Protein AF-A0A9E1SZQ2-F1 (afdb_monomer_lite)

Secondary structure (DSSP, 8-state):
----HHHHHHHHHHHHHHHHHHHHHTT--HHHHHHSHHHHHHHHHHHHHHHHHHHHHHHHHHHHHHHHHHHHHHHHHHHHT-

Sequence (82 aa):
MPSSIRDTLIKIVLFSFVIGLLLSFFDIDPAQLLKNFGATAEKIFEIVADIIEWGVKYVLLGAVVVVPIWLVIFAIGKLRGK

Foldseek 3Di:
DPPDVVVVVVVVVVVVVVVVVVCVVVVNDVVVCVVPVVVVVVVVVVVVVVVVVVVVVVVVVVCVVVVVVVVVVVVVVVVVVD

Structure (mmCIF, N/CA/C/O backbone):
data_AF-A0A9E1SZQ2-F1
#
_entry.id   AF-A0A9E1SZQ2-F1
#
loop_
_atom_site.group_PDB
_atom_site.id
_atom_site.type_symbol
_atom_site.label_atom_id
_atom_site.label_alt_id
_atom_site.label_comp_id
_atom_site.label_asym_id
_atom_site.label_entity_id
_atom_site.label_seq_id
_atom_site.pdbx_PDB_ins_code
_atom_site.Cartn_x
_atom_site.Cartn_y
_atom_site.Cartn_z
_atom_site.occupancy
_atom_site.B_iso_or_equiv
_atom_site.auth_seq_id
_atom_site.auth_comp_id
_atom_site.auth_asym_id
_atom_site.auth_atom_id
_atom_site.pdbx_PDB_model_num
ATOM 1 N N . MET A 1 1 ? 19.088 9.541 15.642 1.00 55.72 1 MET A N 1
ATOM 2 C CA . MET A 1 1 ? 20.511 9.134 15.690 1.00 55.72 1 MET A CA 1
ATOM 3 C C . MET A 1 1 ? 21.114 9.464 14.336 1.00 55.72 1 MET A C 1
ATOM 5 O O . MET A 1 1 ? 20.517 9.031 13.357 1.00 55.72 1 MET A O 1
ATOM 9 N N . PRO A 1 2 ? 22.180 10.278 14.239 1.00 52.62 2 PRO A N 1
ATOM 10 C CA . PRO A 1 2 ? 22.747 10.673 12.955 1.00 52.62 2 PRO A CA 1
ATOM 11 C C . PRO A 1 2 ? 23.472 9.459 12.372 1.00 52.62 2 PRO A C 1
ATOM 13 O O . PRO A 1 2 ? 24.640 9.219 12.656 1.00 52.62 2 PRO A O 1
ATOM 16 N N . SER A 1 3 ? 22.741 8.619 11.643 1.00 61.41 3 SER A N 1
ATOM 17 C CA . SER A 1 3 ? 23.314 7.475 10.949 1.00 61.41 3 SER A CA 1
ATOM 18 C C . SER A 1 3 ? 24.263 8.008 9.889 1.00 61.41 3 SER A C 1
ATOM 20 O O . SER A 1 3 ? 23.846 8.704 8.961 1.00 61.41 3 SER A O 1
ATOM 22 N N . SER A 1 4 ? 25.542 7.702 10.070 1.00 74.06 4 SER A N 1
ATOM 23 C CA . SER A 1 4 ? 26.608 7.933 9.111 1.00 74.06 4 SER A CA 1
ATOM 24 C C . SER A 1 4 ? 26.124 7.529 7.722 1.00 74.06 4 SER A C 1
ATOM 26 O O . SER A 1 4 ? 25.638 6.417 7.537 1.00 74.06 4 SER A O 1
ATOM 28 N N . ILE A 1 5 ? 26.292 8.404 6.729 1.00 77.69 5 ILE A N 1
ATOM 29 C CA . ILE A 1 5 ? 25.956 8.143 5.314 1.00 77.69 5 ILE A CA 1
ATOM 30 C C . ILE A 1 5 ? 26.489 6.771 4.850 1.00 77.69 5 ILE A C 1
ATOM 32 O O . ILE A 1 5 ? 25.870 6.106 4.027 1.00 77.69 5 ILE A O 1
ATOM 36 N N . ARG A 1 6 ? 27.595 6.305 5.445 1.00 79.44 6 ARG A N 1
ATOM 37 C CA . ARG A 1 6 ? 28.190 4.977 5.238 1.00 79.44 6 ARG A CA 1
ATOM 38 C C . ARG A 1 6 ? 27.258 3.821 5.626 1.00 79.44 6 ARG A C 1
ATOM 40 O O . ARG A 1 6 ? 27.120 2.892 4.842 1.00 79.44 6 ARG A O 1
ATOM 47 N N . ASP A 1 7 ? 26.591 3.886 6.777 1.00 82.81 7 ASP A N 1
ATOM 48 C CA . ASP A 1 7 ? 25.629 2.860 7.207 1.00 82.81 7 ASP A CA 1
ATOM 49 C C . ASP A 1 7 ? 24.405 2.830 6.293 1.00 82.81 7 ASP A C 1
ATOM 51 O O . ASP A 1 7 ? 23.895 1.762 5.958 1.00 82.81 7 ASP A O 1
ATOM 55 N N . THR A 1 8 ? 23.954 4.003 5.848 1.00 86.19 8 THR A N 1
ATOM 56 C CA . THR A 1 8 ? 22.864 4.121 4.877 1.00 86.19 8 THR A CA 1
ATOM 57 C C . THR A 1 8 ? 23.258 3.512 3.533 1.00 86.19 8 THR A C 1
ATOM 59 O O . THR A 1 8 ? 22.491 2.733 2.979 1.00 86.19 8 THR A O 1
ATOM 62 N N . LEU A 1 9 ? 24.466 3.791 3.034 1.00 87.19 9 LEU A N 1
ATOM 63 C CA . LEU A 1 9 ? 24.972 3.210 1.787 1.00 87.19 9 LEU A CA 1
ATOM 64 C C . LEU A 1 9 ? 25.097 1.687 1.871 1.00 87.19 9 LEU A C 1
ATOM 66 O O . LEU A 1 9 ? 24.650 0.996 0.961 1.00 87.19 9 LEU A O 1
ATOM 70 N N . ILE A 1 10 ? 25.642 1.154 2.968 1.00 88.81 10 ILE A N 1
ATOM 71 C CA . ILE A 1 10 ? 25.762 -0.298 3.172 1.00 88.81 10 ILE A CA 1
ATOM 72 C C . ILE A 1 10 ? 24.376 -0.945 3.211 1.00 88.81 10 ILE A C 1
ATOM 74 O O . ILE A 1 10 ? 24.154 -1.956 2.547 1.00 88.81 10 ILE A O 1
ATOM 78 N N . LYS A 1 11 ? 23.424 -0.342 3.933 1.00 87.56 11 LYS A N 1
ATOM 79 C CA . LYS A 1 11 ? 22.040 -0.824 3.968 1.00 87.56 11 LYS A CA 1
ATOM 80 C C . LYS A 1 11 ? 21.397 -0.795 2.592 1.00 87.56 11 LYS A C 1
ATOM 82 O O . LYS A 1 11 ? 20.776 -1.781 2.231 1.00 87.56 11 LYS A O 1
ATOM 87 N N . ILE A 1 12 ? 21.565 0.281 1.824 1.00 90.69 12 ILE A N 1
ATOM 88 C CA . ILE A 1 12 ? 21.001 0.403 0.473 1.00 90.69 12 ILE A CA 1
ATOM 89 C C . ILE A 1 12 ? 21.593 -0.653 -0.460 1.00 90.69 12 ILE A C 1
ATOM 91 O O . ILE A 1 12 ? 20.838 -1.325 -1.151 1.00 90.69 12 ILE A O 1
ATOM 95 N N . VAL A 1 13 ? 22.915 -0.845 -0.461 1.00 92.19 13 VAL A N 1
ATOM 96 C CA . VAL A 1 13 ? 23.568 -1.869 -1.294 1.00 92.19 13 VAL A CA 1
ATOM 97 C C . VAL A 1 13 ? 23.070 -3.263 -0.921 1.00 92.19 13 VAL A C 1
ATOM 99 O O . VAL A 1 13 ? 22.722 -4.043 -1.804 1.00 92.19 13 VAL A O 1
ATOM 102 N N . LEU A 1 14 ? 22.976 -3.560 0.377 1.00 91.25 14 LEU A N 1
ATOM 103 C CA . LEU A 1 14 ? 22.480 -4.845 0.857 1.00 91.25 14 LEU A CA 1
ATOM 104 C C . LEU A 1 14 ? 21.006 -5.055 0.489 1.00 91.25 14 LEU A C 1
ATOM 106 O O . LEU A 1 14 ? 20.638 -6.131 0.031 1.00 91.25 14 LEU A O 1
ATOM 110 N N . PHE A 1 15 ? 20.171 -4.024 0.632 1.00 88.38 15 PHE A N 1
ATOM 111 C CA . PHE A 1 15 ? 18.761 -4.088 0.255 1.00 88.38 15 PHE A CA 1
ATOM 112 C C . PHE A 1 15 ? 18.601 -4.285 -1.251 1.00 88.38 15 PHE A C 1
ATOM 114 O O . PHE A 1 15 ? 17.875 -5.179 -1.663 1.00 88.38 15 PHE A O 1
ATOM 121 N N . SER A 1 16 ? 19.323 -3.52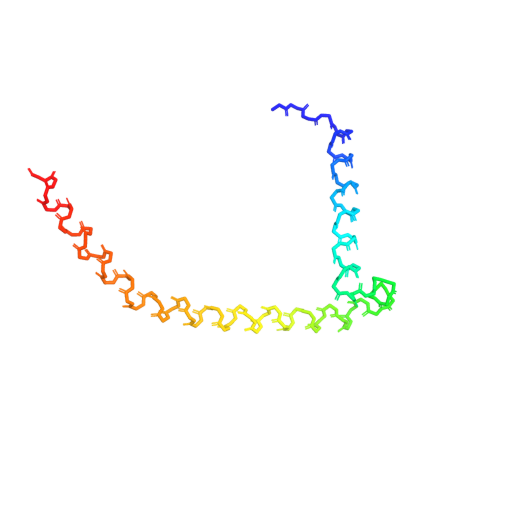6 -2.077 1.00 84.38 16 SER A N 1
ATOM 122 C CA . SER A 1 16 ? 19.321 -3.697 -3.533 1.00 84.38 16 SER A CA 1
ATOM 123 C C . SER A 1 16 ? 19.801 -5.085 -3.953 1.00 84.38 16 SER A C 1
ATOM 125 O O . SER A 1 16 ? 19.260 -5.651 -4.897 1.00 84.38 16 SER A O 1
ATOM 127 N N . PHE A 1 17 ? 20.768 -5.667 -3.237 1.00 87.88 17 PHE A N 1
ATOM 128 C CA . PHE A 1 17 ? 21.218 -7.038 -3.476 1.00 87.88 17 PHE A CA 1
ATOM 129 C C . PHE A 1 17 ? 20.135 -8.067 -3.128 1.00 87.88 17 PHE A C 1
ATOM 131 O O . PHE A 1 17 ? 19.865 -8.966 -3.920 1.00 87.88 17 PHE A O 1
ATOM 138 N N . VAL A 1 18 ? 19.466 -7.907 -1.982 1.00 88.31 18 VAL A N 1
ATOM 139 C CA . VAL A 1 18 ? 18.347 -8.769 -1.569 1.00 88.31 18 VAL A CA 1
ATOM 140 C C . VAL A 1 18 ? 17.172 -8.644 -2.535 1.00 88.31 18 VAL A C 1
ATOM 142 O O . VAL A 1 18 ? 16.623 -9.658 -2.949 1.00 88.31 18 VAL A O 1
ATOM 145 N N . ILE A 1 19 ? 16.811 -7.427 -2.945 1.00 84.44 19 ILE A N 1
ATOM 146 C CA . ILE A 1 19 ? 15.752 -7.207 -3.934 1.00 84.44 19 ILE A CA 1
ATOM 147 C C . ILE A 1 19 ? 16.144 -7.820 -5.283 1.00 84.44 19 ILE A C 1
ATOM 149 O O . ILE A 1 19 ? 15.324 -8.507 -5.881 1.00 84.44 19 ILE A O 1
ATOM 153 N N . GLY A 1 20 ? 17.393 -7.666 -5.733 1.00 76.06 20 GLY A N 1
ATOM 154 C CA . GLY A 1 20 ? 17.887 -8.322 -6.949 1.00 76.06 20 GLY A CA 1
ATOM 155 C C . GLY A 1 20 ? 17.814 -9.853 -6.884 1.00 76.06 20 GLY A C 1
ATOM 156 O O . GLY A 1 20 ? 17.412 -10.492 -7.853 1.00 76.06 20 GLY A O 1
ATOM 157 N N . LEU A 1 21 ? 18.133 -10.441 -5.727 1.00 81.31 21 LEU A N 1
ATOM 158 C CA . LEU A 1 21 ? 17.982 -11.877 -5.475 1.00 81.31 21 LEU A CA 1
ATOM 159 C C . LEU A 1 21 ? 16.517 -12.316 -5.482 1.00 81.31 21 LEU A C 1
ATOM 161 O O . LEU A 1 21 ? 16.200 -13.337 -6.081 1.00 81.31 21 LEU A O 1
ATOM 165 N N . LEU A 1 22 ? 15.626 -11.550 -4.851 1.00 78.31 22 LEU A N 1
ATOM 166 C CA . LEU A 1 22 ? 14.194 -11.841 -4.851 1.00 78.31 22 LEU A CA 1
ATOM 167 C C . LEU A 1 22 ? 13.625 -11.793 -6.269 1.00 78.31 22 LEU A C 1
ATOM 169 O O . LEU A 1 22 ? 12.924 -12.714 -6.658 1.00 78.31 22 LEU A O 1
ATOM 173 N N . LEU A 1 23 ? 13.977 -10.787 -7.071 1.00 70.56 23 LEU A N 1
ATOM 174 C CA . LEU A 1 23 ? 13.549 -10.719 -8.472 1.00 70.56 23 LEU A CA 1
ATOM 175 C C . LEU A 1 23 ? 14.029 -11.939 -9.275 1.00 70.56 23 LEU A C 1
ATOM 177 O O . LEU A 1 23 ? 13.238 -12.540 -9.995 1.00 70.56 23 LEU A O 1
ATOM 181 N N . SER A 1 24 ? 15.280 -12.363 -9.071 1.00 65.69 24 SER A N 1
ATOM 182 C CA . SER A 1 24 ? 15.829 -13.582 -9.681 1.00 65.69 24 SER A CA 1
ATOM 183 C C . SER A 1 24 ? 15.076 -14.854 -9.252 1.00 65.69 24 SER A C 1
ATOM 185 O O . SER A 1 24 ? 14.789 -15.715 -10.078 1.00 65.69 24 SER A O 1
ATOM 187 N N . PHE A 1 25 ? 14.670 -14.950 -7.981 1.00 67.62 25 PHE A N 1
ATOM 188 C CA . PHE A 1 25 ? 13.862 -16.064 -7.462 1.00 67.62 25 PHE A CA 1
ATOM 189 C C . PHE A 1 25 ? 12.453 -16.147 -8.066 1.00 67.62 25 PHE A C 1
ATOM 191 O O . PHE A 1 25 ? 11.858 -17.222 -8.069 1.00 67.62 25 PHE A O 1
ATOM 198 N N . PHE A 1 26 ? 11.916 -15.032 -8.562 1.00 66.44 26 PHE A N 1
ATOM 199 C CA . PHE A 1 26 ? 10.612 -14.962 -9.225 1.00 66.44 26 PHE A CA 1
ATOM 200 C C . PHE A 1 26 ? 10.697 -15.173 -10.754 1.00 66.44 26 PHE A C 1
ATOM 202 O O . PHE A 1 26 ? 9.712 -14.920 -11.444 1.00 66.44 26 PHE A O 1
ATOM 209 N N . ASP A 1 27 ? 11.839 -15.641 -11.284 1.00 57.53 27 ASP A N 1
ATOM 210 C CA . ASP A 1 27 ? 12.107 -15.806 -12.729 1.00 57.53 27 ASP A CA 1
ATOM 211 C C . ASP A 1 27 ? 12.060 -14.470 -13.511 1.00 57.53 27 ASP A C 1
ATOM 213 O O . ASP A 1 27 ? 11.894 -14.421 -14.729 1.00 57.53 27 ASP A O 1
ATOM 217 N N . ILE A 1 28 ? 12.207 -13.339 -12.807 1.00 55.34 28 ILE A N 1
ATOM 218 C CA . ILE A 1 28 ? 12.210 -12.006 -13.412 1.00 55.34 28 ILE A CA 1
ATOM 219 C C . ILE A 1 28 ? 13.637 -11.677 -13.836 1.00 55.34 28 ILE A C 1
ATOM 221 O O . ILE A 1 28 ? 14.455 -11.258 -13.020 1.00 55.34 28 ILE A O 1
ATOM 225 N N . ASP A 1 29 ? 13.918 -11.856 -15.126 1.00 57.53 29 ASP A N 1
ATOM 226 C CA . ASP A 1 29 ? 15.232 -11.674 -15.744 1.00 57.53 29 ASP A CA 1
ATOM 227 C C . ASP A 1 29 ? 15.619 -10.171 -15.820 1.00 57.53 29 ASP A C 1
ATOM 229 O O . ASP A 1 29 ? 15.155 -9.425 -16.698 1.00 57.53 29 ASP A O 1
ATOM 233 N N . PRO A 1 30 ? 16.461 -9.660 -14.899 1.00 50.69 30 PRO A N 1
ATOM 234 C CA . PRO A 1 30 ? 16.682 -8.222 -14.725 1.00 50.69 30 PRO A CA 1
ATOM 235 C C . 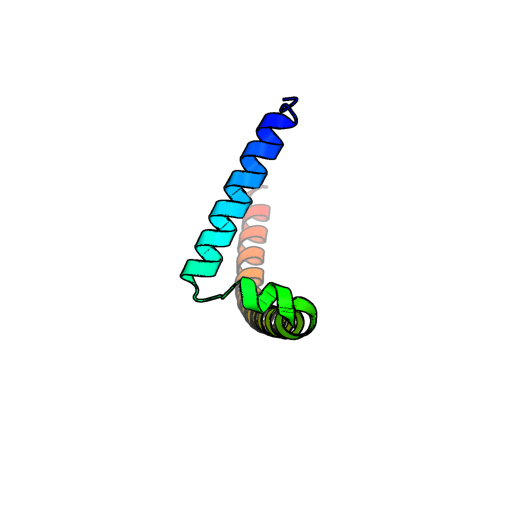PRO A 1 30 ? 17.457 -7.596 -15.896 1.00 50.69 30 PRO A C 1
ATOM 237 O O . PRO A 1 30 ? 17.346 -6.396 -16.158 1.00 50.69 30 PRO A O 1
ATOM 240 N N . ALA A 1 31 ? 18.211 -8.410 -16.641 1.00 55.25 31 ALA A N 1
ATOM 241 C 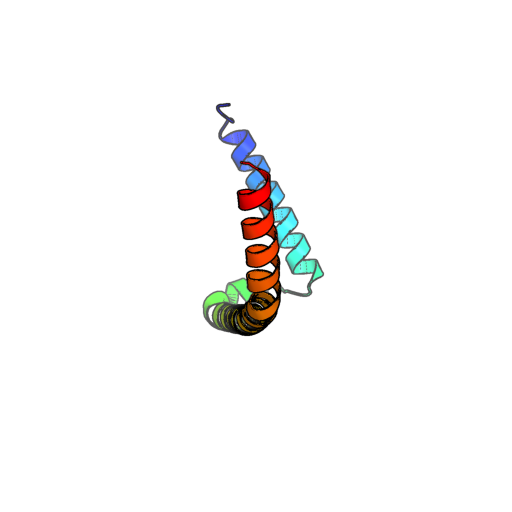CA . ALA A 1 31 ? 18.942 -7.984 -17.830 1.00 55.25 31 ALA A CA 1
ATOM 242 C C . ALA A 1 31 ? 18.006 -7.690 -19.016 1.00 55.25 31 ALA A C 1
ATOM 244 O O . ALA A 1 31 ? 18.276 -6.776 -19.800 1.00 55.25 31 ALA A O 1
ATOM 245 N N . GLN A 1 32 ? 16.887 -8.417 -19.131 1.00 53.56 32 GLN A N 1
ATOM 246 C CA . GLN A 1 32 ? 15.864 -8.134 -20.142 1.00 53.56 32 GLN A CA 1
ATOM 247 C C . GLN A 1 32 ? 14.989 -6.941 -19.753 1.00 53.56 32 GLN A C 1
ATOM 249 O O . GLN A 1 32 ? 14.606 -6.162 -20.629 1.00 53.56 32 GLN A O 1
ATOM 254 N N . LEU A 1 33 ? 14.750 -6.741 -18.450 1.00 54.31 33 LEU A N 1
ATOM 255 C CA . LEU A 1 33 ? 14.101 -5.534 -17.944 1.00 54.31 33 LEU A CA 1
ATOM 256 C C . LEU A 1 33 ? 14.892 -4.290 -18.348 1.00 54.31 33 LEU A C 1
ATOM 258 O O . LEU A 1 33 ? 14.328 -3.413 -18.990 1.00 54.31 33 LEU A O 1
ATOM 262 N N . LEU A 1 34 ? 16.197 -4.219 -18.057 1.00 57.00 34 LEU A N 1
ATOM 263 C CA . LEU A 1 34 ? 17.056 -3.049 -18.343 1.00 57.00 34 LEU A CA 1
ATOM 264 C C . LEU A 1 34 ? 17.104 -2.639 -19.820 1.00 57.00 34 LEU A C 1
ATOM 266 O O . LEU A 1 34 ? 17.249 -1.455 -20.115 1.00 57.00 34 LEU A O 1
ATOM 270 N N . LYS A 1 35 ? 16.942 -3.588 -20.747 1.00 57.09 35 LYS A N 1
ATOM 271 C CA . LYS A 1 35 ? 17.019 -3.327 -22.193 1.00 57.09 35 LYS A CA 1
ATOM 272 C C . LYS A 1 35 ? 15.685 -2.882 -22.813 1.00 57.09 35 LYS A C 1
ATOM 274 O O . LYS A 1 35 ? 15.703 -2.172 -23.811 1.00 57.09 35 LYS A O 1
ATOM 279 N N . ASN A 1 36 ? 14.556 -3.251 -22.197 1.00 51.97 36 ASN A N 1
ATOM 280 C CA . ASN A 1 36 ? 13.186 -2.966 -22.657 1.00 51.97 36 ASN A CA 1
ATOM 281 C C . ASN A 1 36 ? 12.343 -2.222 -21.594 1.00 51.97 36 ASN A C 1
ATOM 283 O O . ASN A 1 36 ? 11.113 -2.289 -21.619 1.00 51.97 36 ASN A O 1
ATOM 287 N N . PHE A 1 37 ? 12.997 -1.530 -20.650 1.00 53.81 37 PHE A N 1
ATOM 288 C CA . PHE A 1 37 ? 12.422 -1.081 -19.369 1.00 53.81 37 PHE A CA 1
ATOM 289 C C . PHE A 1 37 ? 11.135 -0.262 -19.519 1.00 53.81 37 PHE A C 1
ATOM 291 O O . PHE A 1 37 ? 10.258 -0.379 -18.677 1.00 53.81 37 PHE A O 1
ATOM 298 N N . GLY A 1 38 ? 10.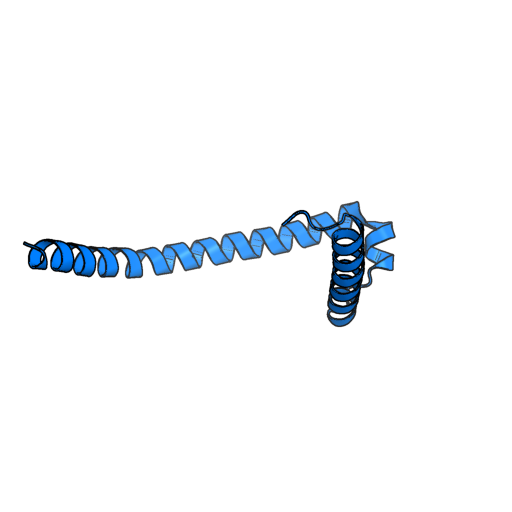977 0.505 -20.603 1.00 56.25 38 GLY A N 1
ATOM 299 C CA . GLY A 1 38 ? 9.739 1.245 -20.871 1.00 56.25 38 GLY A CA 1
ATOM 300 C C . GLY A 1 38 ? 8.519 0.336 -21.061 1.00 56.25 38 GLY A C 1
ATOM 301 O O . GLY A 1 38 ? 7.528 0.481 -20.357 1.00 56.25 38 GLY A O 1
ATOM 302 N N . ALA A 1 39 ? 8.610 -0.656 -21.950 1.00 58.03 39 ALA A N 1
ATOM 303 C CA . ALA A 1 39 ? 7.460 -1.478 -22.336 1.00 58.03 39 ALA A CA 1
ATOM 304 C C . ALA A 1 39 ? 7.119 -2.576 -21.310 1.00 58.03 39 ALA A C 1
ATOM 306 O O . ALA A 1 39 ? 5.960 -2.960 -21.158 1.00 58.03 39 ALA A O 1
ATOM 307 N N . THR A 1 40 ? 8.116 -3.104 -20.591 1.00 58.50 40 THR A N 1
ATOM 308 C CA . THR A 1 40 ? 7.868 -4.119 -19.552 1.00 58.50 40 THR A CA 1
ATOM 309 C C . THR A 1 40 ? 7.411 -3.488 -18.237 1.00 58.50 40 THR A C 1
ATOM 311 O O . THR A 1 40 ? 6.585 -4.080 -17.542 1.00 58.50 40 THR A O 1
ATOM 314 N N . ALA A 1 41 ? 7.881 -2.279 -17.903 1.00 61.84 41 ALA A N 1
ATOM 315 C CA . ALA A 1 41 ? 7.373 -1.548 -16.743 1.00 61.84 41 ALA A CA 1
ATOM 316 C C . ALA A 1 41 ? 5.898 -1.164 -16.916 1.00 61.84 41 ALA A C 1
ATOM 318 O O . ALA A 1 41 ? 5.149 -1.279 -15.952 1.00 61.84 41 ALA A O 1
ATOM 319 N N . GLU A 1 42 ? 5.467 -0.794 -18.128 1.00 62.56 42 GLU A N 1
ATOM 320 C CA . GLU A 1 42 ? 4.048 -0.555 -18.433 1.00 62.56 42 GLU A CA 1
ATOM 321 C C . GLU A 1 42 ? 3.188 -1.788 -18.127 1.00 62.56 42 GLU A C 1
ATOM 323 O O . GLU A 1 42 ? 2.216 -1.681 -17.387 1.00 62.56 42 GLU A O 1
ATOM 328 N N . LYS A 1 43 ? 3.600 -2.983 -18.571 1.00 67.19 43 LYS A N 1
ATOM 329 C CA . LYS A 1 43 ? 2.868 -4.227 -18.271 1.00 67.19 43 LYS A CA 1
ATOM 330 C C . LYS A 1 43 ? 2.826 -4.568 -16.781 1.00 67.19 43 LYS A C 1
ATOM 332 O O . LYS A 1 43 ? 1.804 -5.030 -16.285 1.00 67.19 43 LYS A O 1
ATOM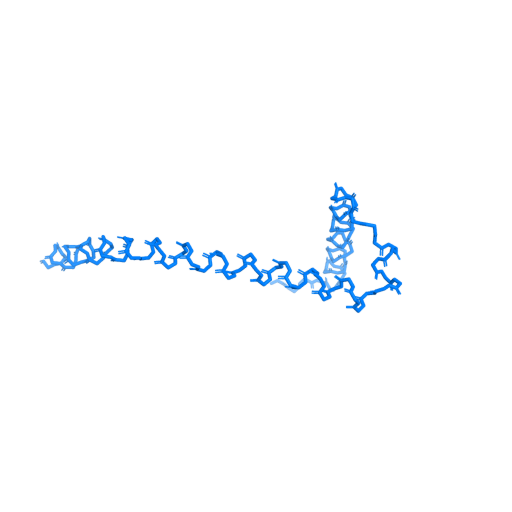 337 N N . ILE A 1 44 ? 3.926 -4.361 -16.054 1.00 69.50 44 ILE A N 1
ATOM 338 C CA . ILE A 1 44 ? 3.957 -4.585 -14.599 1.00 69.50 44 ILE A CA 1
ATOM 339 C C . ILE A 1 44 ? 3.033 -3.584 -13.897 1.00 69.50 44 ILE A C 1
ATOM 341 O O . ILE A 1 44 ? 2.309 -3.957 -12.977 1.00 69.50 44 ILE A O 1
ATOM 345 N N . PHE A 1 45 ? 3.033 -2.328 -14.341 1.00 68.81 45 PHE A N 1
ATOM 346 C CA . PHE A 1 45 ? 2.168 -1.290 -13.797 1.00 68.81 45 PHE A CA 1
ATOM 347 C C . PHE A 1 45 ? 0.686 -1.591 -14.050 1.00 68.81 45 PHE A C 1
ATOM 349 O O . PHE A 1 45 ? -0.113 -1.442 -13.130 1.00 68.81 45 PHE A O 1
ATOM 356 N N . GLU A 1 46 ? 0.327 -2.092 -15.235 1.00 75.62 46 GLU A N 1
ATOM 357 C CA . GLU A 1 46 ? -1.034 -2.552 -15.548 1.00 75.62 46 GLU A CA 1
ATOM 358 C C . GLU A 1 46 ? -1.479 -3.698 -14.633 1.00 75.62 46 GLU A C 1
ATOM 360 O O . GLU A 1 46 ? -2.563 -3.636 -14.060 1.00 75.62 46 GLU A O 1
ATOM 365 N N . ILE A 1 47 ? -0.628 -4.708 -14.419 1.00 76.81 47 ILE A N 1
ATOM 366 C CA . ILE A 1 47 ? -0.941 -5.836 -13.526 1.00 76.81 47 ILE A CA 1
ATOM 367 C C . ILE A 1 47 ? -1.135 -5.355 -12.082 1.00 76.81 47 ILE A C 1
ATOM 369 O O . ILE A 1 47 ? -2.070 -5.772 -11.403 1.00 76.81 47 ILE A O 1
ATOM 373 N N . VAL A 1 48 ? -0.268 -4.464 -11.593 1.00 75.38 48 VAL A N 1
ATOM 374 C CA . VAL A 1 48 ? -0.391 -3.902 -10.239 1.00 75.38 48 VAL A CA 1
ATOM 375 C C . VAL A 1 48 ? -1.655 -3.052 -10.110 1.00 75.38 48 VAL A C 1
ATOM 377 O O . VAL A 1 48 ? -2.341 -3.147 -9.093 1.00 75.38 48 VAL A O 1
ATOM 380 N N . ALA A 1 49 ? -1.985 -2.253 -11.124 1.00 78.38 49 ALA A N 1
ATOM 381 C CA . ALA A 1 49 ? -3.210 -1.463 -11.149 1.00 78.38 49 ALA A CA 1
ATOM 382 C C . ALA A 1 49 ? -4.459 -2.357 -11.103 1.00 78.38 49 ALA A C 1
ATOM 384 O O . ALA A 1 49 ? -5.348 -2.096 -10.296 1.00 78.38 49 ALA A O 1
ATOM 385 N N . ASP A 1 50 ? -4.482 -3.447 -11.872 1.00 83.00 50 ASP A N 1
ATOM 386 C CA . ASP A 1 50 ? -5.595 -4.405 -11.903 1.00 83.00 50 ASP A CA 1
ATOM 387 C C . ASP A 1 50 ? -5.763 -5.130 -10.551 1.00 83.00 50 ASP A C 1
ATOM 389 O O . ASP A 1 50 ? -6.869 -5.265 -10.023 1.00 83.00 50 ASP A O 1
ATOM 393 N N . ILE A 1 51 ? -4.652 -5.498 -9.898 1.00 83.19 51 ILE A N 1
ATOM 394 C CA . ILE A 1 51 ? -4.664 -6.067 -8.537 1.00 83.19 51 ILE A CA 1
ATOM 395 C C . ILE A 1 51 ? -5.195 -5.055 -7.515 1.00 83.19 51 ILE A C 1
ATOM 397 O O . ILE A 1 51 ? -5.935 -5.433 -6.602 1.00 83.19 51 ILE A O 1
ATOM 401 N N . ILE A 1 52 ? -4.822 -3.779 -7.635 1.00 84.31 52 ILE A N 1
ATOM 402 C CA . ILE A 1 52 ? -5.329 -2.718 -6.758 1.00 84.31 52 ILE A CA 1
ATOM 403 C C . ILE A 1 52 ? -6.825 -2.517 -6.994 1.00 84.31 52 ILE A C 1
ATOM 405 O O . ILE A 1 52 ? -7.572 -2.451 -6.022 1.00 84.31 52 ILE A O 1
ATOM 409 N N . GLU A 1 53 ? -7.283 -2.457 -8.243 1.00 86.94 53 GLU A N 1
ATOM 410 C CA . GLU A 1 53 ? -8.700 -2.287 -8.575 1.00 86.94 53 GLU A CA 1
ATOM 411 C C . GLU A 1 53 ? -9.545 -3.452 -8.040 1.00 86.94 53 GLU A C 1
ATOM 413 O O . GLU A 1 53 ? -10.557 -3.239 -7.358 1.00 86.94 53 GLU A O 1
ATOM 418 N N . TRP A 1 54 ? -9.072 -4.685 -8.246 1.00 83.62 54 TRP A N 1
ATOM 419 C CA . TRP A 1 54 ? -9.640 -5.884 -7.640 1.00 83.62 54 TRP A CA 1
ATOM 420 C C . TRP A 1 54 ? -9.674 -5.746 -6.116 1.00 83.62 54 TRP A C 1
ATOM 422 O O . TRP A 1 54 ? -10.749 -5.783 -5.517 1.00 83.62 54 TRP A O 1
ATOM 432 N N . GLY A 1 55 ? -8.528 -5.494 -5.481 1.00 90.25 55 GLY A N 1
ATOM 433 C CA . GLY A 1 55 ? -8.396 -5.387 -4.029 1.00 90.25 55 GLY A CA 1
ATOM 434 C C . GLY A 1 55 ? -9.301 -4.319 -3.415 1.00 90.25 55 GLY A C 1
ATOM 435 O O . GLY A 1 55 ? -9.967 -4.583 -2.414 1.00 90.25 55 GLY A O 1
ATOM 436 N N . VAL A 1 56 ? -9.405 -3.146 -4.043 1.00 87.56 56 VAL A N 1
ATOM 437 C CA . VAL A 1 56 ? -10.301 -2.060 -3.624 1.00 87.56 56 VAL A CA 1
ATOM 438 C C . VAL A 1 56 ? -11.751 -2.533 -3.622 1.00 87.56 56 VAL A C 1
ATOM 440 O O . VAL A 1 56 ? -12.456 -2.295 -2.644 1.00 87.56 56 VAL A O 1
ATOM 443 N N . LYS A 1 57 ? -12.204 -3.273 -4.641 1.00 86.62 57 LYS A N 1
ATOM 444 C CA . LYS A 1 57 ? -13.564 -3.834 -4.670 1.00 86.62 57 LYS A CA 1
ATOM 445 C C . LYS A 1 57 ? -13.831 -4.783 -3.496 1.00 86.62 57 LYS A C 1
ATOM 447 O O . LYS A 1 57 ? -14.899 -4.695 -2.890 1.00 86.62 57 LYS A O 1
ATOM 452 N N . TYR A 1 58 ? -12.884 -5.655 -3.137 1.00 87.06 58 TYR A N 1
ATOM 453 C CA . TYR A 1 58 ? -13.036 -6.553 -1.977 1.00 87.06 58 TYR A CA 1
ATOM 454 C C . TYR A 1 58 ? -12.969 -5.812 -0.647 1.00 87.06 58 TYR A C 1
ATOM 456 O O . TYR A 1 58 ? -13.728 -6.134 0.265 1.00 87.06 58 TYR A O 1
ATOM 464 N N . VAL A 1 59 ? -12.109 -4.799 -0.536 1.00 88.94 59 VAL A N 1
ATOM 465 C CA . VAL A 1 59 ? -12.045 -3.932 0.646 1.00 88.94 59 VAL A CA 1
ATOM 466 C C . VAL A 1 59 ? -13.361 -3.185 0.823 1.00 88.94 59 VAL A C 1
ATOM 468 O O . VAL A 1 59 ? -13.882 -3.154 1.931 1.00 88.94 59 VAL A O 1
ATOM 471 N N . LEU A 1 60 ? -13.940 -2.644 -0.251 1.00 87.94 60 LEU A N 1
ATOM 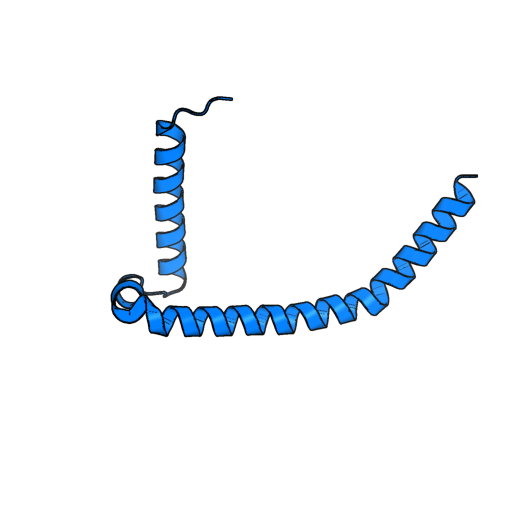472 C CA . LEU A 1 60 ? -15.251 -1.996 -0.215 1.00 87.94 60 LEU A CA 1
ATOM 473 C C . LEU A 1 60 ? -16.363 -2.987 0.161 1.00 87.94 60 LEU A C 1
ATOM 475 O O . LEU A 1 60 ? -17.193 -2.669 1.009 1.00 87.94 60 LEU A O 1
ATOM 479 N N . LEU A 1 61 ? -16.351 -4.205 -0.390 1.00 89.56 61 LEU A N 1
ATOM 480 C CA . LEU A 1 61 ? -17.262 -5.292 0.003 1.00 89.56 61 LEU A CA 1
ATOM 481 C C . LEU A 1 61 ? -17.144 -5.635 1.494 1.00 89.56 61 LEU A C 1
ATOM 483 O O . LEU A 1 61 ? -18.152 -5.746 2.188 1.00 89.56 61 LEU A O 1
ATOM 487 N N . GLY A 1 62 ? -15.920 -5.763 2.004 1.00 86.25 62 GLY A N 1
ATOM 488 C CA . GLY A 1 62 ? -15.660 -5.970 3.425 1.00 86.25 62 GLY A CA 1
ATOM 489 C C . GLY A 1 62 ? -16.114 -4.779 4.267 1.00 86.25 62 GLY A C 1
ATOM 490 O O . GLY A 1 62 ? -16.726 -4.967 5.315 1.00 86.25 62 GLY A O 1
ATOM 491 N N . ALA A 1 63 ? -15.895 -3.553 3.790 1.00 91.25 63 ALA A N 1
ATOM 492 C CA . ALA A 1 63 ? -16.297 -2.328 4.470 1.00 91.25 63 ALA A CA 1
ATOM 493 C C . ALA A 1 63 ? -17.818 -2.250 4.662 1.00 91.25 63 ALA A C 1
ATOM 495 O O . ALA A 1 63 ? -18.258 -1.825 5.727 1.00 91.25 63 ALA A O 1
ATOM 496 N N . VAL A 1 64 ? -18.620 -2.740 3.706 1.00 94.31 64 VAL A N 1
ATOM 497 C CA . VAL A 1 64 ? -20.088 -2.826 3.851 1.00 94.31 64 VAL A CA 1
ATOM 498 C C . VAL A 1 64 ? -20.499 -3.638 5.084 1.00 94.31 64 VAL A C 1
ATOM 500 O O . VAL A 1 64 ? -21.514 -3.328 5.697 1.00 94.31 64 VAL A O 1
ATOM 503 N N . VAL A 1 65 ? -19.714 -4.640 5.487 1.00 92.12 65 VAL A N 1
ATOM 504 C CA . VAL A 1 65 ? -20.008 -5.488 6.655 1.00 92.12 65 VAL A CA 1
ATOM 505 C C . VAL A 1 65 ? -19.299 -4.987 7.915 1.00 92.12 65 VAL A C 1
ATOM 507 O O . VAL A 1 65 ? -19.901 -4.902 8.985 1.00 92.12 65 VAL A O 1
ATOM 510 N N . VAL A 1 66 ? -18.021 -4.625 7.802 1.00 93.94 66 VAL A N 1
ATOM 511 C CA . VAL A 1 66 ? -17.174 -4.237 8.937 1.00 93.94 66 VAL A CA 1
ATOM 512 C C . VAL A 1 66 ? -17.576 -2.874 9.498 1.00 93.94 66 VAL A C 1
ATOM 514 O O . VAL A 1 66 ? -17.614 -2.713 10.719 1.00 93.94 66 VAL A O 1
ATOM 517 N N . VAL A 1 67 ? -17.912 -1.901 8.641 1.00 94.75 67 VAL A N 1
ATOM 518 C CA . VAL A 1 67 ? -18.256 -0.539 9.080 1.00 94.75 67 VAL A CA 1
ATOM 519 C C . VAL A 1 67 ? -19.507 -0.530 9.970 1.00 94.75 67 VAL A C 1
ATOM 521 O O . VAL A 1 67 ? -19.415 0.041 11.057 1.00 94.75 67 VAL A O 1
ATOM 524 N N . PRO A 1 68 ? -20.636 -1.183 9.618 1.00 92.81 68 PRO A N 1
ATOM 525 C CA . PRO A 1 68 ? -21.803 -1.260 10.501 1.00 92.81 68 PRO A CA 1
ATOM 526 C C . PRO A 1 68 ? -21.514 -1.936 11.842 1.00 92.81 68 PRO A C 1
ATOM 528 O O . PRO A 1 68 ? -21.931 -1.430 12.883 1.00 92.81 68 PRO A O 1
ATOM 531 N N . ILE A 1 69 ? -20.776 -3.051 11.835 1.00 94.69 69 ILE A N 1
ATOM 532 C CA . ILE A 1 69 ? -20.421 -3.780 13.061 1.00 94.69 69 ILE A CA 1
ATOM 533 C C . ILE A 1 69 ? -19.603 -2.877 13.985 1.00 94.69 69 ILE A C 1
ATOM 535 O O . ILE A 1 69 ? -19.915 -2.744 15.170 1.00 94.69 69 ILE A O 1
ATOM 539 N N . TRP A 1 70 ? -18.585 -2.214 13.434 1.00 94.88 70 TRP A N 1
ATOM 540 C CA . TRP A 1 70 ? -17.765 -1.273 14.184 1.00 94.88 70 TRP A CA 1
ATOM 541 C C . TRP A 1 70 ? -18.594 -0.108 14.731 1.00 94.88 70 TRP A C 1
ATOM 543 O O . TRP A 1 70 ? -18.435 0.248 15.895 1.00 94.88 70 TRP A O 1
ATOM 553 N N . LEU A 1 71 ? -19.527 0.435 13.942 1.00 93.81 71 LEU A N 1
ATOM 554 C CA . LEU A 1 71 ? -20.429 1.514 14.356 1.00 93.81 71 LEU A CA 1
ATOM 555 C C . LEU A 1 71 ? -21.295 1.119 15.558 1.00 93.81 71 LEU A C 1
ATOM 557 O O . LEU A 1 71 ? -21.426 1.902 16.497 1.00 93.81 71 LEU A O 1
ATOM 561 N N . VAL A 1 72 ? -21.846 -0.099 15.559 1.00 94.25 72 VAL A N 1
ATOM 562 C CA . VAL A 1 72 ? -22.646 -0.626 16.676 1.00 94.25 72 VAL A CA 1
ATOM 563 C C . VAL A 1 72 ? -21.785 -0.789 17.927 1.00 94.25 72 VAL A C 1
ATOM 565 O O . VAL A 1 72 ? -22.161 -0.314 18.999 1.00 94.25 72 VAL A O 1
ATOM 568 N N . ILE A 1 73 ? -20.606 -1.405 17.799 1.00 93.62 73 ILE A N 1
ATOM 569 C CA . ILE A 1 73 ? -19.676 -1.595 18.922 1.00 93.62 73 ILE A CA 1
ATOM 570 C C . ILE A 1 73 ? -19.227 -0.242 19.486 1.00 93.62 73 ILE A C 1
ATOM 572 O O . ILE A 1 73 ? -19.224 -0.046 20.701 1.00 93.62 73 ILE A O 1
ATOM 576 N N . PHE A 1 74 ? -18.888 0.707 18.614 1.00 92.94 74 PHE A N 1
ATOM 577 C CA . PHE A 1 74 ? -18.472 2.052 18.992 1.00 92.94 74 PHE A CA 1
ATOM 578 C C . PHE A 1 74 ? -19.598 2.823 19.691 1.00 92.94 74 PHE A C 1
ATOM 580 O O . PHE A 1 74 ? -19.363 3.437 20.731 1.00 92.94 74 PHE A O 1
ATOM 587 N N . ALA A 1 75 ? -20.828 2.761 19.171 1.00 91.75 75 ALA A N 1
ATOM 588 C CA . ALA A 1 75 ? -21.991 3.397 19.784 1.00 91.75 75 ALA A CA 1
ATOM 589 C C . ALA A 1 75 ? -22.290 2.818 21.175 1.00 91.75 75 ALA A C 1
ATOM 591 O O . ALA A 1 75 ? -22.485 3.577 22.123 1.00 91.75 75 ALA A O 1
ATOM 592 N N . ILE A 1 76 ? -22.250 1.489 21.323 1.00 92.81 76 ILE A N 1
ATOM 593 C CA . ILE A 1 76 ? -22.417 0.819 22.620 1.00 92.81 76 ILE A CA 1
ATOM 594 C C . ILE A 1 76 ? -21.291 1.220 23.576 1.00 92.81 76 ILE A C 1
ATOM 596 O O . ILE A 1 76 ? -21.566 1.579 24.716 1.00 92.81 76 ILE A O 1
ATOM 600 N N . GLY A 1 77 ? -20.033 1.212 23.127 1.00 86.50 77 GLY A N 1
ATOM 601 C CA . GLY A 1 77 ? -18.885 1.618 23.941 1.00 86.50 77 GLY A CA 1
ATOM 602 C C . GLY A 1 77 ? -18.982 3.070 24.414 1.00 86.50 77 GLY A C 1
ATOM 603 O O . GLY A 1 77 ? -18.723 3.357 25.580 1.00 86.50 77 GLY A O 1
ATOM 604 N N . LYS A 1 78 ? -19.438 3.974 23.541 1.00 88.00 78 LYS A N 1
ATOM 605 C CA . LYS A 1 78 ? -19.669 5.384 23.877 1.00 88.00 78 LYS A CA 1
ATOM 606 C C . LYS A 1 78 ? -20.823 5.571 24.868 1.00 88.00 78 LYS A C 1
ATOM 608 O O . LYS A 1 78 ? -20.745 6.461 25.707 1.00 88.00 78 LYS A O 1
ATOM 613 N N . LEU A 1 79 ? -21.865 4.740 24.797 1.00 81.81 79 LEU A N 1
ATOM 614 C CA . LEU A 1 79 ? -22.988 4.750 25.744 1.00 81.81 79 LEU A CA 1
ATOM 615 C C . LEU A 1 79 ? -22.631 4.132 27.103 1.00 81.81 79 LEU A C 1
ATOM 617 O O . LEU A 1 79 ? -23.165 4.572 28.112 1.00 81.81 79 LEU A O 1
ATOM 621 N N . ARG A 1 80 ? -21.721 3.150 27.138 1.00 78.44 80 ARG A N 1
ATOM 622 C CA . ARG A 1 80 ? -21.234 2.492 28.368 1.00 78.44 80 ARG A CA 1
ATOM 623 C C . ARG A 1 80 ? -20.124 3.261 29.097 1.00 78.44 80 ARG A C 1
ATOM 625 O O . ARG A 1 80 ? -19.723 2.841 30.176 1.00 78.44 80 ARG A O 1
ATOM 632 N N . GLY A 1 81 ? -19.573 4.297 28.460 1.00 67.19 81 GLY A N 1
ATOM 633 C CA . GLY A 1 81 ? -18.530 5.181 28.995 1.00 67.19 81 GLY A CA 1
ATOM 634 C C . GLY A 1 81 ? -19.054 6.503 29.574 1.00 67.19 81 GLY A C 1
ATOM 635 O O . GLY A 1 81 ? -18.249 7.375 29.898 1.00 67.19 81 GLY A O 1
ATOM 636 N N . LYS A 1 82 ? -20.378 6.660 29.673 1.00 50.03 82 LYS A N 1
ATOM 637 C CA . LYS A 1 82 ? -21.038 7.513 30.669 1.00 50.03 82 LYS A CA 1
ATOM 638 C C . LYS A 1 82 ? -21.457 6.630 31.837 1.00 50.03 82 LYS A C 1
ATOM 640 O O . LYS A 1 82 ? -21.412 7.144 32.971 1.00 50.03 82 LYS A O 1
#

Radius of gyration: 22.62 Å; chains: 1; bounding box: 51×27×53 Å

pLDDT: mean 77.38, std 14.22, range [50.03, 94.88]